Protein AF-A0A6V7JSE0-F1 (afdb_monomer_lite)

Secondary structure (DSSP, 8-state):
-B-TTGGGT-PBPP--TT----EEE-TTT--EEEHHHHHHHHHHHHHHHHHHHHHHHTT-HHHHHHHHHHHHH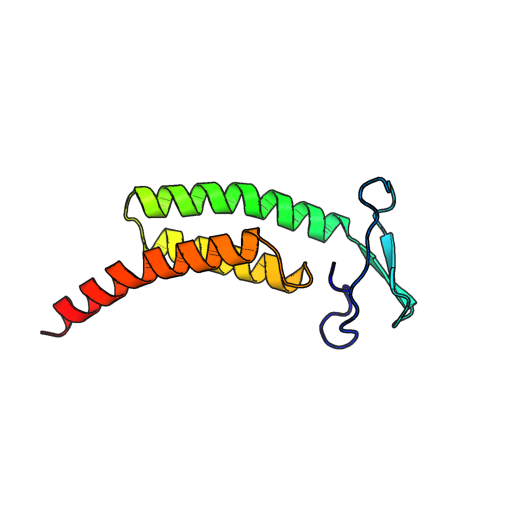HHHHHSPSP-HHHHHHHHHHHHHHHHHHHHHHHTT-

Sequence (109 aa):
FKCETGPTCGNVLLVNVDSNEFMINCSKCGKSTNIMKGLKALQDTDALFKVASRHLEDGEYNKALKAYLDILKLLDETLALPIRDYHLCQQGIRLCMLPLGNTTWQTVK

Organism: NCBI:txid1563983

Structure (mmCIF, N/CA/C/O backbone):
data_AF-A0A6V7JSE0-F1
#
_entry.id   AF-A0A6V7JSE0-F1
#
loop_
_atom_site.group_PDB
_atom_site.id
_atom_site.type_symbol
_atom_site.label_atom_id
_atom_site.label_alt_id
_atom_site.label_comp_id
_atom_site.label_asym_id
_atom_site.label_entity_id
_atom_site.label_seq_id
_atom_site.pdbx_PDB_ins_code
_atom_site.Cartn_x
_atom_site.Cartn_y
_atom_site.Cartn_z
_atom_site.occupancy
_atom_site.B_iso_or_equiv
_atom_site.auth_seq_id
_atom_site.auth_comp_id
_atom_site.auth_asym_id
_atom_site.auth_atom_id
_atom_site.pdbx_PDB_model_num
ATOM 1 N N . PHE A 1 1 ? -10.646 -1.924 9.116 1.00 92.19 1 PHE A N 1
ATOM 2 C CA . PHE A 1 1 ? -9.730 -0.784 9.356 1.00 92.19 1 PHE A CA 1
ATOM 3 C C . PHE A 1 1 ? -8.938 -1.010 10.630 1.00 92.19 1 PHE A C 1
ATOM 5 O O . PHE A 1 1 ? -9.445 -1.674 11.528 1.00 92.19 1 PHE A O 1
ATOM 12 N N . LYS A 1 2 ? -7.713 -0.489 10.730 1.00 93.31 2 LYS A N 1
ATOM 13 C CA . LYS A 1 2 ? -6.984 -0.440 12.007 1.00 93.31 2 LYS A CA 1
ATOM 14 C C . LYS A 1 2 ? -7.529 0.719 12.857 1.00 93.31 2 LYS A C 1
ATOM 16 O O . LYS A 1 2 ? -7.943 1.742 12.321 1.00 93.31 2 LYS A O 1
ATOM 21 N N . CYS A 1 3 ? -7.584 0.552 14.178 1.00 93.88 3 CYS A N 1
ATOM 22 C CA . CYS A 1 3 ? -7.970 1.640 15.083 1.00 93.88 3 CYS A CA 1
ATOM 23 C C . CYS A 1 3 ? -6.947 2.789 15.021 1.00 93.88 3 CYS A C 1
ATOM 25 O O . CYS A 1 3 ? -5.746 2.534 15.079 1.00 93.88 3 CYS A O 1
ATOM 27 N N . GLU A 1 4 ? -7.406 4.048 15.013 1.00 91.50 4 GLU A N 1
ATOM 28 C CA . GLU A 1 4 ? -6.538 5.247 14.967 1.00 91.50 4 GLU A CA 1
ATOM 29 C C . GLU A 1 4 ? -5.579 5.367 16.166 1.00 91.50 4 GLU A C 1
ATOM 31 O O . GLU A 1 4 ? -4.583 6.079 16.103 1.00 91.50 4 GLU A O 1
ATOM 36 N N . THR A 1 5 ? -5.826 4.636 17.258 1.00 91.50 5 THR A N 1
ATOM 37 C CA . THR A 1 5 ? -4.887 4.569 18.397 1.00 91.50 5 THR A CA 1
ATOM 38 C C . THR A 1 5 ? -3.620 3.758 18.059 1.00 91.50 5 THR A C 1
ATOM 40 O O . THR A 1 5 ? -2.684 3.677 18.855 1.00 91.50 5 THR A O 1
ATOM 43 N N . GLY A 1 6 ? -3.577 3.142 16.875 1.00 87.50 6 GLY A N 1
ATOM 44 C CA . GLY A 1 6 ? -2.408 2.466 16.338 1.00 87.50 6 GLY A CA 1
ATOM 45 C C . GLY A 1 6 ? -2.054 1.175 17.088 1.00 87.50 6 GLY A C 1
ATOM 46 O O . GLY A 1 6 ? -2.933 0.541 17.690 1.00 87.50 6 GLY A O 1
ATOM 47 N N . PRO A 1 7 ? -0.765 0.780 17.082 1.00 88.62 7 PRO A N 1
ATOM 48 C CA . PRO A 1 7 ? -0.291 -0.478 17.668 1.00 88.62 7 PRO A CA 1
ATOM 49 C C . PRO A 1 7 ? -0.622 -0.651 19.154 1.00 88.62 7 PRO A C 1
ATOM 51 O O . PRO A 1 7 ? -0.807 -1.772 19.612 1.00 88.62 7 PRO A O 1
ATOM 54 N N . THR A 1 8 ? -0.753 0.451 19.901 1.00 91.88 8 THR A N 1
ATOM 55 C CA . THR A 1 8 ? -1.099 0.411 21.333 1.00 91.88 8 THR A CA 1
ATOM 56 C C . THR A 1 8 ? -2.486 -0.186 21.587 1.00 91.88 8 THR A C 1
ATOM 58 O O . THR A 1 8 ? -2.688 -0.889 22.573 1.00 91.88 8 THR A O 1
ATOM 61 N N . CYS A 1 9 ? -3.445 0.044 20.683 1.00 94.44 9 CYS A N 1
ATOM 62 C CA . CYS A 1 9 ? -4.743 -0.619 20.729 1.00 94.44 9 CYS A CA 1
ATOM 63 C C . CYS A 1 9 ? -4.710 -1.930 19.939 1.00 94.44 9 CYS A C 1
ATOM 65 O O . CYS A 1 9 ? -5.183 -2.956 20.432 1.00 94.44 9 CYS A O 1
ATOM 67 N N . GLY A 1 10 ? -4.177 -1.898 18.714 1.00 91.62 10 GLY A N 1
ATOM 68 C CA . GLY A 1 10 ? -4.081 -3.063 17.833 1.00 91.62 10 GLY A CA 1
ATOM 69 C C . GLY A 1 10 ? -5.431 -3.675 17.438 1.00 91.62 10 GLY A C 1
ATOM 70 O O . GLY A 1 10 ? -5.462 -4.797 16.947 1.00 91.62 10 GLY A O 1
ATOM 71 N N . ASN A 1 11 ? -6.552 -2.984 17.683 1.00 95.25 11 ASN A N 1
ATOM 72 C CA . ASN A 1 11 ? -7.874 -3.497 17.339 1.00 95.25 11 ASN A CA 1
ATOM 73 C C . ASN A 1 11 ? -8.176 -3.312 15.848 1.00 95.25 11 ASN A C 1
ATOM 75 O O . ASN A 1 11 ? -7.801 -2.298 15.247 1.00 95.25 11 ASN A O 1
ATOM 79 N N . VAL A 1 12 ? -8.925 -4.261 15.293 1.00 94.06 12 VAL A N 1
ATOM 80 C CA . VAL A 1 12 ? -9.470 -4.191 13.938 1.00 94.06 12 VAL A CA 1
ATOM 81 C C . VAL A 1 12 ? -10.935 -3.792 14.029 1.00 94.06 12 VAL A C 1
ATOM 83 O O . VAL A 1 12 ? -11.732 -4.428 14.710 1.00 94.06 12 VAL A O 1
ATOM 86 N N . LEU A 1 13 ? -11.282 -2.714 13.338 1.00 93.12 13 LEU A N 1
ATOM 87 C CA . LEU A 1 13 ? -12.638 -2.198 13.252 1.00 93.12 13 LEU A CA 1
ATOM 88 C C . LEU A 1 13 ? -13.315 -2.796 12.022 1.00 93.12 13 LEU A C 1
ATOM 90 O O . LEU A 1 13 ? -12.864 -2.575 10.888 1.00 93.12 13 LEU A O 1
ATOM 94 N N . LEU A 1 14 ? -14.373 -3.566 12.273 1.00 89.50 14 LEU A N 1
ATOM 95 C CA . LEU A 1 14 ? -15.279 -4.069 11.250 1.00 89.50 14 LEU A CA 1
ATOM 96 C C . LEU A 1 14 ? -16.201 -2.930 10.822 1.00 89.50 14 LEU A C 1
ATOM 98 O O . LEU A 1 14 ? -16.764 -2.232 11.661 1.00 89.50 14 LEU A O 1
ATOM 102 N N . VAL A 1 15 ? -16.320 -2.738 9.514 1.00 87.12 15 VAL A N 1
ATOM 103 C CA . VAL A 1 15 ? -17.105 -1.658 8.918 1.00 87.12 15 VAL A CA 1
ATOM 104 C C . VAL A 1 15 ? -18.108 -2.294 7.983 1.00 87.12 15 VAL A C 1
ATOM 106 O O . VAL A 1 15 ? -17.721 -3.085 7.124 1.00 87.12 15 VAL A O 1
ATOM 109 N N . ASN A 1 16 ? -19.384 -1.966 8.163 1.00 86.12 16 ASN A N 1
ATOM 110 C CA . ASN A 1 16 ? -20.405 -2.350 7.204 1.00 86.12 16 ASN A CA 1
ATOM 111 C C . ASN A 1 16 ? -20.282 -1.451 5.965 1.00 86.12 16 ASN A C 1
ATOM 113 O O . ASN A 1 16 ? -20.246 -0.229 6.098 1.00 86.12 16 ASN A O 1
ATOM 117 N N . VAL A 1 17 ? -20.211 -2.062 4.783 1.00 82.50 17 VAL A N 1
ATOM 118 C CA . VAL A 1 17 ? -20.083 -1.367 3.494 1.00 82.50 17 VAL A CA 1
ATOM 119 C C . VAL A 1 17 ? -21.295 -0.495 3.160 1.00 82.50 17 VAL A C 1
ATOM 121 O O . VAL A 1 17 ? -21.137 0.491 2.451 1.00 82.50 17 VAL A O 1
ATOM 124 N N . ASP A 1 18 ? -22.464 -0.808 3.724 1.00 84.94 18 ASP A N 1
ATOM 125 C CA . ASP A 1 18 ? -23.708 -0.059 3.503 1.00 84.94 18 ASP A CA 1
ATOM 126 C C . ASP A 1 18 ? -23.933 1.059 4.541 1.00 84.94 18 ASP A C 1
ATOM 128 O O . ASP A 1 18 ? -24.974 1.716 4.550 1.00 84.94 18 ASP A O 1
ATOM 132 N N . SER A 1 19 ?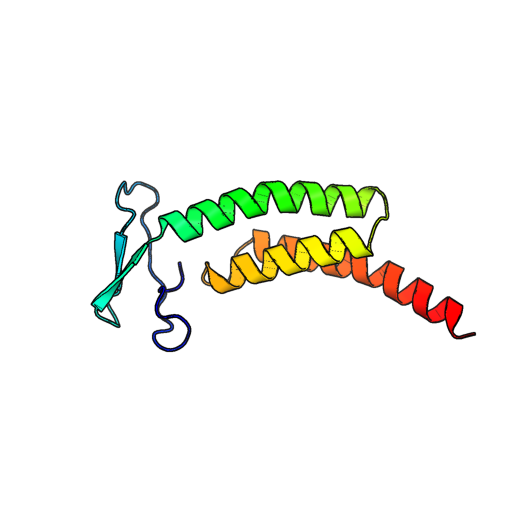 -22.985 1.266 5.462 1.00 82.62 19 SER A N 1
ATOM 133 C CA . SER A 1 19 ? -23.116 2.274 6.514 1.00 82.62 19 SER A CA 1
ATOM 134 C C . SER A 1 19 ? -22.747 3.674 6.021 1.00 82.62 19 SER A C 1
ATOM 136 O O . SER A 1 19 ? -21.690 3.878 5.429 1.00 82.62 19 SER A O 1
ATOM 138 N N . ASN A 1 20 ? -23.570 4.663 6.377 1.00 83.38 20 ASN A N 1
ATOM 139 C CA . ASN A 1 20 ? -23.246 6.086 6.218 1.00 83.38 20 ASN A CA 1
ATOM 140 C C . ASN A 1 20 ? -22.427 6.650 7.399 1.00 83.38 20 A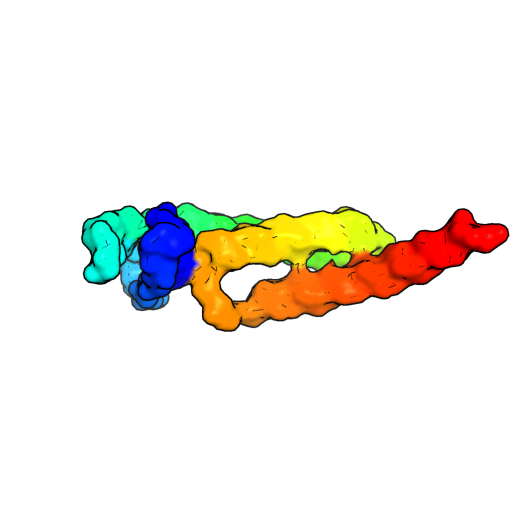SN A C 1
ATOM 142 O O . ASN A 1 20 ? -22.090 7.836 7.413 1.00 83.38 20 ASN A O 1
ATOM 146 N N . GLU A 1 21 ? -22.113 5.832 8.408 1.00 87.12 21 GLU A N 1
ATOM 147 C CA . GLU A 1 21 ? -21.318 6.251 9.560 1.00 87.12 21 GLU A CA 1
ATOM 148 C C . GLU A 1 21 ? -19.820 6.210 9.244 1.00 87.12 21 GLU A C 1
ATOM 150 O O . GLU A 1 21 ? -19.248 5.167 8.936 1.00 87.12 21 GLU A O 1
ATOM 155 N N . PHE A 1 22 ? -19.159 7.357 9.380 1.00 88.56 22 PHE A N 1
ATOM 156 C CA . PHE A 1 22 ? -17.710 7.497 9.189 1.00 88.56 22 PHE A CA 1
ATOM 157 C C . PHE A 1 22 ? -16.924 7.540 10.508 1.00 88.56 22 PHE A C 1
ATOM 159 O O . PHE A 1 22 ? -15.692 7.522 10.494 1.00 88.56 22 PHE A O 1
ATOM 166 N N . MET A 1 23 ? -17.620 7.596 11.644 1.00 92.25 23 MET A N 1
ATOM 167 C CA . MET A 1 23 ? -17.032 7.546 12.981 1.00 92.25 23 MET A CA 1
ATOM 168 C C . MET A 1 23 ? -17.390 6.215 13.629 1.00 92.25 23 MET A C 1
ATOM 170 O O . MET A 1 23 ? -18.559 5.950 13.885 1.00 92.25 23 MET A O 1
ATOM 174 N N . ILE A 1 24 ? -16.387 5.385 13.911 1.00 92.44 24 ILE A N 1
ATOM 175 C CA . ILE A 1 24 ? -16.592 4.055 14.489 1.00 92.44 24 ILE A CA 1
ATOM 176 C C . ILE A 1 24 ? -15.965 3.995 15.868 1.00 92.44 24 ILE A C 1
ATOM 178 O O . ILE A 1 24 ? -14.765 4.218 16.035 1.00 92.44 24 ILE A O 1
ATOM 182 N N . ASN A 1 25 ? -16.769 3.641 16.864 1.00 93.38 25 ASN A N 1
ATOM 183 C CA . ASN A 1 25 ? -16.284 3.474 18.224 1.00 93.38 25 ASN A CA 1
ATOM 184 C C . ASN A 1 25 ? -15.554 2.138 18.372 1.00 93.38 25 ASN A C 1
ATOM 186 O O . ASN A 1 25 ? -16.080 1.067 18.069 1.00 93.38 25 ASN A O 1
ATOM 190 N N . CYS A 1 26 ? -14.318 2.198 18.856 1.00 94.56 26 CYS A N 1
ATOM 191 C CA . CYS A 1 26 ? -13.513 1.019 19.111 1.00 94.56 26 CYS A CA 1
ATOM 192 C C . CYS A 1 26 ? -13.980 0.329 20.396 1.00 94.56 26 CYS A C 1
ATOM 194 O O . CYS A 1 26 ? -13.805 0.864 21.489 1.00 94.56 26 CYS A O 1
ATOM 196 N N . SER A 1 27 ? -14.481 -0.900 20.282 1.00 93.62 27 SER A N 1
ATOM 197 C CA . SER A 1 27 ? -14.917 -1.714 21.427 1.00 93.62 27 SER A CA 1
ATOM 198 C C . SER A 1 27 ? -13.806 -2.024 22.438 1.00 93.62 27 SER A C 1
ATOM 200 O O . SER A 1 27 ? -14.097 -2.314 23.593 1.00 93.62 27 SER A O 1
ATOM 202 N N . LYS A 1 28 ? -12.533 -1.953 22.026 1.00 95.50 28 LYS A N 1
ATOM 203 C CA . LYS A 1 28 ? -11.378 -2.263 22.882 1.00 95.50 28 LYS A CA 1
ATOM 204 C C . LYS A 1 28 ? -10.876 -1.067 23.693 1.00 95.50 28 LYS A C 1
ATOM 206 O O . LYS A 1 28 ? -10.588 -1.219 24.872 1.00 95.50 28 LYS A O 1
ATOM 211 N N . CYS A 1 29 ? -10.701 0.100 23.068 1.00 95.81 29 CYS A N 1
ATOM 212 C CA . CYS A 1 29 ? -10.133 1.283 23.739 1.00 95.81 29 CYS A CA 1
ATOM 213 C C . CYS A 1 29 ? -11.147 2.402 24.005 1.00 95.81 29 CYS A C 1
ATOM 215 O O . CYS A 1 29 ? -10.772 3.431 24.560 1.00 95.81 29 CYS A O 1
ATOM 217 N N . GLY A 1 30 ? -12.399 2.245 23.566 1.00 93.69 30 GLY A N 1
ATOM 218 C CA . GLY A 1 30 ? -13.469 3.231 23.725 1.00 93.69 30 GLY A CA 1
ATOM 219 C C . GLY A 1 30 ? -13.333 4.486 22.856 1.00 93.69 30 GLY A C 1
ATOM 220 O O . GLY A 1 30 ? -14.259 5.289 22.806 1.00 93.69 30 GLY A O 1
ATOM 221 N N . LYS A 1 31 ? -12.209 4.678 22.151 1.00 94.25 31 LYS A N 1
ATOM 222 C CA . LYS A 1 31 ? -11.9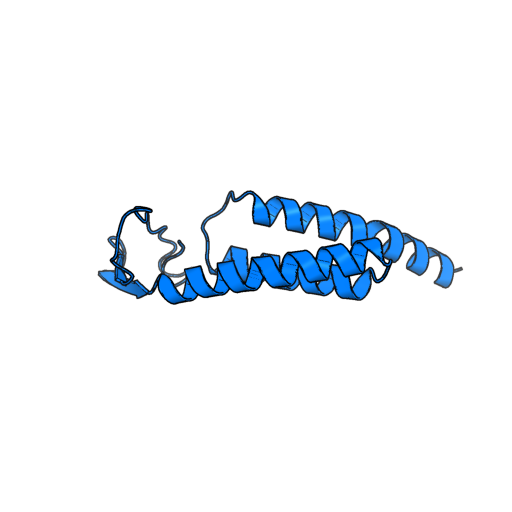96 5.840 21.277 1.00 94.25 31 LYS A CA 1
ATOM 223 C C . LYS A 1 31 ? -12.748 5.688 19.957 1.00 94.25 31 LYS A C 1
ATOM 225 O O . LYS A 1 31 ? -12.870 4.582 19.429 1.00 94.25 31 LYS A O 1
ATOM 230 N N . SER A 1 32 ? -13.185 6.811 19.399 1.00 92.62 32 SER A N 1
ATOM 231 C CA . SER A 1 32 ? -13.771 6.859 18.060 1.00 92.62 32 SER A CA 1
ATOM 232 C C . SER A 1 32 ? -12.677 6.938 16.995 1.00 92.62 32 SER A C 1
ATOM 234 O O . SER A 1 32 ? -11.660 7.595 17.199 1.00 92.62 32 SER A O 1
ATOM 236 N N . THR A 1 33 ? -12.860 6.235 15.882 1.00 92.56 33 THR A N 1
ATOM 237 C CA . THR A 1 33 ? -11.945 6.198 14.738 1.00 92.56 33 THR A CA 1
ATOM 238 C C . THR A 1 33 ? -12.646 6.742 13.504 1.00 92.56 33 THR A C 1
ATOM 240 O O . THR A 1 33 ? -13.725 6.268 13.147 1.00 92.56 33 THR A O 1
ATOM 243 N N . ASN A 1 34 ? -12.020 7.715 12.842 1.00 91.50 34 ASN A N 1
ATOM 244 C CA . ASN A 1 34 ? -12.529 8.295 11.604 1.00 91.50 34 ASN A CA 1
ATOM 245 C C . ASN A 1 34 ? -12.087 7.472 10.383 1.00 91.50 34 ASN A C 1
ATOM 247 O O . ASN A 1 34 ? -10.952 7.589 9.915 1.00 91.50 34 ASN A O 1
ATOM 251 N N . ILE A 1 35 ? -12.997 6.673 9.823 1.00 91.88 35 ILE A N 1
ATOM 252 C CA . ILE A 1 35 ? -12.697 5.839 8.652 1.00 91.88 35 ILE A CA 1
ATOM 253 C C . ILE A 1 35 ? -12.632 6.628 7.339 1.00 91.88 35 ILE A C 1
ATOM 255 O O . ILE A 1 35 ? -12.038 6.138 6.384 1.00 91.88 35 ILE A O 1
ATOM 259 N N . MET A 1 36 ? -13.160 7.857 7.279 1.00 90.44 36 MET A N 1
ATOM 260 C CA . MET A 1 36 ? -13.117 8.688 6.066 1.00 90.44 36 MET A CA 1
ATOM 261 C C . MET A 1 36 ? -11.679 9.006 5.650 1.00 90.44 36 MET A C 1
ATOM 263 O O . MET A 1 36 ? -11.360 9.014 4.463 1.00 90.44 36 MET A O 1
ATOM 267 N N . LYS A 1 37 ? -10.782 9.215 6.624 1.00 86.12 37 LYS A N 1
ATOM 268 C CA . LYS A 1 37 ? -9.349 9.393 6.347 1.00 86.12 37 LYS A CA 1
ATOM 269 C C . LYS A 1 37 ? -8.757 8.167 5.660 1.00 86.12 37 LYS A C 1
ATOM 271 O O . LYS A 1 37 ? -8.020 8.307 4.691 1.00 86.12 37 LYS A O 1
ATOM 276 N N . GLY A 1 38 ? -9.108 6.981 6.152 1.00 89.19 38 GLY A N 1
ATOM 277 C CA . GLY A 1 38 ? -8.660 5.726 5.568 1.00 89.19 38 GLY A CA 1
ATOM 278 C C . GLY A 1 38 ? -9.246 5.500 4.175 1.00 89.19 38 GLY A C 1
ATOM 279 O O . GLY A 1 38 ? -8.510 5.166 3.261 1.00 89.19 38 GLY A O 1
ATOM 280 N N . LEU A 1 39 ? -10.543 5.754 3.979 1.00 90.25 39 LEU A N 1
ATOM 281 C CA . LEU A 1 39 ? -11.193 5.663 2.666 1.00 90.25 39 LEU A CA 1
ATOM 282 C C . LEU A 1 39 ? -10.554 6.603 1.640 1.00 90.25 39 LEU A C 1
ATOM 284 O O . LEU A 1 39 ? -10.302 6.191 0.511 1.00 90.25 39 LEU A O 1
ATOM 288 N N . LYS A 1 40 ? -10.235 7.838 2.041 1.00 89.38 40 LYS A N 1
ATOM 289 C CA . LYS A 1 40 ? -9.506 8.777 1.188 1.00 89.38 40 LYS A CA 1
ATOM 290 C C . LYS A 1 40 ? -8.113 8.253 0.832 1.00 89.38 40 LYS A C 1
ATOM 292 O O . LYS A 1 40 ? -7.756 8.261 -0.338 1.00 89.38 40 LYS A O 1
ATOM 297 N N . ALA A 1 41 ? -7.365 7.740 1.812 1.00 87.56 41 ALA A N 1
ATOM 298 C CA . ALA A 1 41 ? -6.058 7.140 1.552 1.00 87.56 41 ALA A CA 1
ATOM 299 C C . ALA A 1 41 ? -6.154 5.979 0.546 1.00 87.56 41 ALA A C 1
ATOM 301 O O . ALA A 1 41 ? -5.308 5.872 -0.333 1.00 87.56 41 ALA A O 1
ATOM 302 N N . LEU A 1 42 ? -7.207 5.157 0.617 1.00 89.81 42 LEU A N 1
ATOM 303 C CA . LEU A 1 42 ? -7.440 4.078 -0.349 1.00 89.81 42 LEU A CA 1
ATOM 304 C C . LEU A 1 42 ? -7.730 4.605 -1.762 1.00 89.81 42 LEU A C 1
ATOM 306 O O . LEU A 1 42 ? -7.155 4.111 -2.730 1.00 89.81 42 LEU A O 1
ATOM 310 N N . GLN A 1 43 ? -8.548 5.651 -1.890 1.00 90.44 43 GLN A N 1
ATOM 311 C CA . GLN A 1 43 ? -8.772 6.3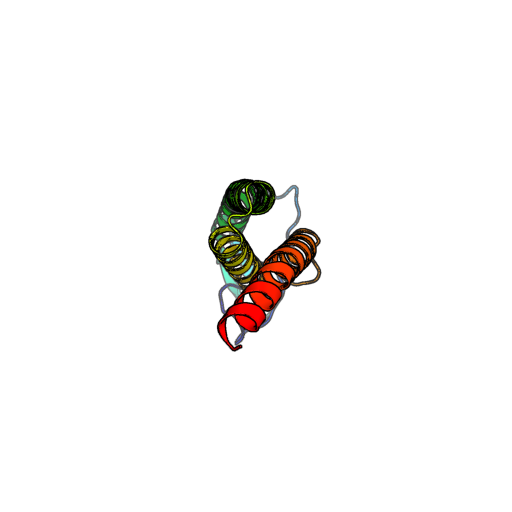05 -3.185 1.00 90.44 43 GLN A CA 1
ATOM 312 C C . GLN A 1 43 ? -7.474 6.883 -3.767 1.00 90.44 43 GLN A C 1
ATOM 314 O O . GLN A 1 43 ? -7.202 6.727 -4.958 1.00 90.44 43 GLN A O 1
ATOM 319 N N . ASP A 1 44 ? -6.647 7.507 -2.926 1.00 88.19 44 ASP A N 1
ATOM 320 C CA . ASP A 1 44 ? -5.354 8.054 -3.338 1.00 88.19 44 ASP A CA 1
ATOM 321 C C . ASP A 1 44 ? -4.397 6.932 -3.798 1.00 88.19 44 ASP A C 1
ATOM 323 O O . ASP A 1 44 ? -3.648 7.107 -4.768 1.00 88.19 44 ASP A O 1
ATOM 327 N N . THR A 1 45 ? -4.458 5.746 -3.171 1.00 93.75 45 THR A N 1
ATOM 328 C CA . THR A 1 45 ? -3.642 4.594 -3.589 1.00 93.75 45 THR A CA 1
ATOM 329 C C . THR A 1 45 ? -4.011 4.050 -4.967 1.00 93.75 45 THR A C 1
ATOM 331 O O . THR A 1 45 ? -3.104 3.636 -5.686 1.00 93.75 45 THR A O 1
ATOM 334 N N . ASP A 1 46 ? -5.275 4.111 -5.397 1.00 92.25 46 ASP A N 1
ATOM 335 C CA . ASP A 1 46 ? -5.677 3.644 -6.735 1.00 92.25 46 ASP A CA 1
ATOM 336 C C . ASP A 1 46 ? -5.024 4.471 -7.851 1.00 92.25 46 ASP A C 1
ATOM 338 O O . ASP A 1 46 ? -4.539 3.936 -8.855 1.00 92.25 46 ASP A O 1
ATOM 342 N N . ALA A 1 47 ? -4.997 5.796 -7.681 1.00 92.19 47 ALA A N 1
ATOM 343 C CA . ALA A 1 47 ? -4.342 6.695 -8.624 1.00 92.19 47 ALA A CA 1
ATOM 344 C C . ALA A 1 47 ? -2.827 6.454 -8.643 1.00 92.19 47 ALA A C 1
ATOM 346 O O . ALA A 1 47 ? -2.229 6.321 -9.716 1.00 92.19 47 ALA A O 1
ATOM 347 N N . LEU A 1 48 ? -2.217 6.333 -7.461 1.00 95.62 48 LEU A N 1
ATOM 348 C CA . LEU A 1 48 ? -0.787 6.077 -7.327 1.00 95.62 48 LEU A CA 1
ATOM 349 C C . LEU A 1 48 ? -0.390 4.716 -7.915 1.00 95.62 48 LEU A C 1
ATOM 351 O O . LEU A 1 48 ? 0.654 4.613 -8.556 1.00 95.62 48 LEU A O 1
ATOM 355 N N . PHE A 1 49 ? -1.235 3.690 -7.782 1.00 97.31 49 PHE A N 1
ATOM 356 C CA . PHE A 1 49 ? -0.983 2.357 -8.331 1.00 97.31 49 PHE A CA 1
ATOM 357 C C . PHE A 1 49 ? -0.929 2.369 -9.861 1.00 97.31 49 PHE A C 1
ATOM 359 O O . PHE A 1 49 ? -0.052 1.742 -10.460 1.00 97.31 49 PHE A O 1
ATOM 366 N N . LYS A 1 50 ? -1.828 3.117 -10.512 1.00 96.88 50 LYS A N 1
ATOM 367 C CA . LYS A 1 50 ? -1.807 3.294 -11.975 1.00 96.88 50 LYS A CA 1
ATOM 368 C C . LYS A 1 50 ? -0.525 3.985 -12.434 1.00 96.88 50 LYS A C 1
ATOM 370 O O . LYS A 1 50 ? 0.085 3.551 -13.406 1.00 96.88 50 LYS A O 1
ATOM 375 N N . VAL A 1 51 ? -0.093 5.021 -11.713 1.00 97.00 51 VAL A N 1
ATOM 376 C CA . VAL A 1 51 ? 1.174 5.716 -11.990 1.00 97.00 51 VAL A CA 1
ATOM 377 C C . VAL A 1 51 ? 2.372 4.781 -11.802 1.00 97.00 51 VAL A C 1
ATOM 379 O O . VAL A 1 51 ? 3.238 4.723 -12.670 1.00 97.00 51 VAL A O 1
ATOM 382 N N . ALA A 1 52 ? 2.403 4.004 -10.716 1.00 98.12 52 ALA A N 1
ATOM 383 C CA . ALA A 1 52 ? 3.463 3.033 -10.451 1.00 98.12 52 ALA A CA 1
ATOM 384 C C . ALA A 1 52 ? 3.553 1.966 -11.553 1.00 98.12 52 ALA A C 1
ATOM 386 O O . ALA A 1 52 ? 4.644 1.656 -12.027 1.00 98.12 52 ALA A O 1
ATOM 387 N N . SER A 1 53 ? 2.400 1.459 -11.997 1.00 98.12 53 SER A N 1
ATOM 388 C CA . SER A 1 53 ? 2.311 0.453 -13.061 1.00 98.12 53 SER A CA 1
ATOM 389 C C . SER A 1 53 ? 2.791 1.004 -14.400 1.00 98.12 53 SER A C 1
ATOM 391 O O . SER A 1 53 ? 3.567 0.345 -15.083 1.00 98.12 53 SER A O 1
ATOM 393 N N . ARG A 1 54 ? 2.445 2.254 -14.727 1.00 98.44 54 ARG A N 1
ATOM 394 C CA . ARG A 1 54 ? 2.968 2.928 -15.919 1.00 98.44 54 ARG A CA 1
ATOM 395 C C . ARG A 1 54 ? 4.485 3.118 -15.860 1.00 98.44 54 ARG A C 1
ATOM 397 O O . ARG A 1 54 ? 5.171 2.801 -16.820 1.00 98.44 54 ARG A O 1
ATOM 404 N N . HIS A 1 55 ? 5.025 3.570 -14.726 1.00 98.56 55 HIS A N 1
ATOM 405 C CA . HIS A 1 55 ? 6.479 3.662 -14.553 1.00 98.56 55 HIS A CA 1
ATOM 406 C C . HIS A 1 55 ? 7.170 2.303 -14.720 1.00 98.56 55 HIS A C 1
ATOM 408 O O . HIS A 1 55 ? 8.281 2.251 -15.240 1.00 98.56 55 HIS A O 1
ATOM 414 N N . LEU A 1 56 ? 6.539 1.210 -14.279 1.00 98.12 56 LEU A N 1
ATOM 415 C CA . LEU A 1 56 ? 7.064 -0.142 -14.463 1.00 98.12 56 LEU A CA 1
ATOM 416 C C . LEU A 1 56 ? 7.075 -0.543 -15.947 1.00 98.12 56 LEU A C 1
ATOM 418 O O . LEU A 1 56 ? 8.089 -1.052 -16.418 1.00 98.12 56 LEU A O 1
ATOM 422 N N . GLU A 1 57 ? 5.985 -0.287 -16.674 1.00 98.00 57 GLU A N 1
ATOM 423 C CA . GLU A 1 57 ? 5.868 -0.537 -18.120 1.00 98.00 57 GLU A CA 1
ATOM 424 C C . GLU A 1 57 ? 6.879 0.286 -18.936 1.00 98.00 57 GLU A C 1
ATOM 426 O O . GLU A 1 57 ? 7.500 -0.242 -19.857 1.00 98.00 57 GLU A O 1
ATOM 431 N N . ASP A 1 58 ? 7.115 1.540 -18.541 1.00 98.06 58 ASP A N 1
ATOM 432 C CA . ASP A 1 58 ? 8.084 2.450 -19.164 1.00 98.06 58 ASP A CA 1
ATOM 433 C C . ASP A 1 58 ? 9.552 2.122 -18.785 1.00 98.06 58 ASP A C 1
ATOM 435 O O . ASP A 1 58 ? 10.487 2.777 -19.248 1.00 98.06 58 ASP A O 1
ATOM 439 N N . GLY A 1 59 ? 9.787 1.117 -17.928 1.00 96.69 59 GLY A N 1
ATOM 440 C CA . GLY A 1 59 ? 11.123 0.718 -17.465 1.00 96.69 59 GLY A CA 1
ATOM 441 C C . GLY A 1 59 ? 11.749 1.663 -16.429 1.00 96.69 59 GLY A C 1
ATOM 442 O O . GLY A 1 59 ? 12.922 1.528 -16.072 1.00 96.69 59 GLY A O 1
ATOM 443 N N . GLU A 1 60 ? 10.981 2.609 -15.890 1.00 98.00 60 GLU A N 1
ATOM 444 C CA . GLU A 1 60 ? 11.401 3.554 -14.854 1.00 98.00 60 GLU A CA 1
ATOM 445 C C . GLU A 1 60 ? 11.364 2.911 -13.449 1.00 98.00 60 GLU A C 1
ATOM 447 O O . GLU A 1 60 ? 10.716 3.399 -12.517 1.00 98.00 60 GLU A O 1
ATOM 452 N N . TYR A 1 61 ? 12.094 1.802 -13.273 1.00 97.69 61 TYR A N 1
ATOM 453 C CA . TYR A 1 61 ? 11.971 0.896 -12.120 1.00 97.69 61 TYR A CA 1
ATOM 454 C C . TYR A 1 61 ? 12.154 1.559 -10.747 1.00 97.69 61 TYR A C 1
ATOM 456 O O . TYR A 1 61 ? 11.464 1.192 -9.800 1.00 97.69 61 TYR A O 1
ATOM 464 N N . ASN A 1 62 ? 13.039 2.555 -10.614 1.00 97.44 62 ASN A N 1
ATOM 465 C CA . ASN A 1 62 ? 13.224 3.282 -9.349 1.00 97.44 62 ASN A CA 1
ATOM 466 C C . ASN A 1 62 ? 11.983 4.102 -8.958 1.00 97.44 62 ASN A C 1
ATOM 468 O O . ASN A 1 62 ? 11.615 4.144 -7.783 1.00 97.44 62 ASN A O 1
ATOM 472 N N . LYS A 1 63 ? 11.325 4.743 -9.934 1.00 98.19 63 LYS A N 1
ATOM 473 C CA . LYS A 1 63 ? 10.105 5.527 -9.690 1.00 98.19 63 LYS A CA 1
ATOM 474 C C . LYS A 1 63 ? 8.939 4.603 -9.351 1.00 98.19 63 LYS A C 1
ATOM 476 O O . LYS A 1 63 ? 8.243 4.845 -8.367 1.00 98.19 63 LYS A O 1
ATOM 481 N N . ALA A 1 64 ? 8.790 3.514 -10.108 1.00 98.44 64 ALA A N 1
ATOM 482 C CA . ALA A 1 64 ? 7.788 2.483 -9.847 1.00 98.44 64 ALA A CA 1
ATOM 483 C C . ALA A 1 64 ? 7.958 1.864 -8.451 1.00 98.44 64 ALA A C 1
ATOM 485 O O . ALA A 1 64 ? 7.003 1.798 -7.681 1.00 98.44 64 ALA A O 1
ATOM 486 N N . LEU A 1 65 ? 9.186 1.470 -8.089 1.00 98.25 65 LEU A N 1
ATOM 487 C CA . LEU A 1 65 ? 9.509 0.900 -6.780 1.00 98.25 65 LEU A CA 1
ATOM 488 C C . LEU A 1 65 ? 9.112 1.837 -5.637 1.00 98.25 65 LEU A C 1
ATOM 490 O O . LEU A 1 65 ? 8.447 1.404 -4.698 1.00 98.25 65 LEU A O 1
ATOM 494 N N . LYS A 1 66 ? 9.496 3.116 -5.728 1.00 98.12 66 LYS A N 1
ATOM 495 C CA . LYS A 1 66 ? 9.143 4.115 -4.717 1.00 98.12 66 LYS A CA 1
ATOM 496 C C . LYS A 1 66 ? 7.626 4.229 -4.557 1.00 98.12 66 LYS A C 1
ATOM 498 O O . LYS A 1 66 ? 7.132 4.132 -3.440 1.00 98.12 66 LYS A O 1
ATOM 503 N N . ALA A 1 67 ? 6.899 4.359 -5.666 1.00 98.06 67 ALA A N 1
ATOM 504 C CA . ALA A 1 67 ? 5.447 4.491 -5.635 1.00 98.06 67 ALA A CA 1
ATOM 505 C C . ALA A 1 67 ? 4.761 3.256 -5.022 1.00 98.06 67 ALA A C 1
ATOM 507 O O . ALA A 1 67 ? 3.892 3.408 -4.167 1.00 98.06 67 ALA A O 1
ATOM 508 N N . TYR A 1 68 ? 5.179 2.034 -5.376 1.00 98.38 68 TYR A N 1
ATOM 509 C CA . TYR A 1 68 ? 4.625 0.822 -4.759 1.00 98.38 68 TYR A CA 1
ATOM 510 C C . TYR A 1 68 ? 4.923 0.717 -3.256 1.00 98.38 68 TYR A C 1
ATOM 512 O O . TYR A 1 68 ? 4.064 0.265 -2.500 1.00 98.38 68 TYR A O 1
ATOM 520 N N . LEU A 1 69 ? 6.113 1.129 -2.803 1.00 97.62 69 LEU A N 1
ATOM 521 C CA . LEU A 1 69 ? 6.456 1.149 -1.376 1.00 97.62 69 LEU A CA 1
ATOM 522 C C . LEU A 1 69 ? 5.614 2.168 -0.598 1.00 97.62 69 LEU A C 1
ATOM 524 O O . LEU A 1 69 ? 5.143 1.855 0.497 1.00 97.62 69 LEU A O 1
ATOM 528 N N . ASP A 1 70 ? 5.380 3.348 -1.175 1.00 96.38 70 ASP A N 1
ATOM 529 C CA . ASP A 1 70 ? 4.515 4.373 -0.585 1.00 96.38 70 ASP A CA 1
ATOM 530 C C . ASP A 1 70 ? 3.070 3.851 -0.440 1.00 96.38 70 ASP A C 1
ATOM 532 O O . ASP A 1 70 ? 2.459 4.011 0.620 1.00 96.38 70 ASP A O 1
ATOM 536 N N . ILE A 1 71 ? 2.554 3.134 -1.450 1.00 96.75 71 ILE A N 1
ATOM 537 C CA . ILE A 1 71 ? 1.242 2.467 -1.376 1.00 96.75 71 ILE A CA 1
ATOM 538 C C . ILE A 1 71 ? 1.222 1.402 -0.273 1.00 96.75 71 ILE A C 1
ATOM 540 O O . ILE A 1 71 ? 0.305 1.400 0.546 1.00 96.75 71 ILE A O 1
ATOM 544 N N . LEU A 1 72 ? 2.221 0.508 -0.211 1.00 96.00 72 LEU A N 1
ATOM 545 C CA . LEU A 1 72 ? 2.278 -0.531 0.827 1.00 96.00 72 LEU A CA 1
ATOM 546 C C . LEU A 1 72 ? 2.234 0.062 2.235 1.00 96.00 72 LEU A C 1
ATOM 548 O O . LEU A 1 72 ? 1.547 -0.481 3.100 1.00 96.00 72 LEU A O 1
ATOM 552 N N . LYS A 1 73 ? 2.950 1.168 2.460 1.00 93.75 73 LYS A N 1
ATOM 553 C CA . LYS A 1 73 ? 2.962 1.858 3.748 1.00 93.75 73 LYS A CA 1
ATOM 554 C C . LYS A 1 73 ? 1.577 2.399 4.106 1.00 93.75 73 LYS A C 1
ATOM 556 O O . LYS A 1 73 ? 1.097 2.138 5.204 1.00 93.75 73 LYS A O 1
ATOM 561 N N . LEU A 1 74 ? 0.915 3.088 3.174 1.00 93.81 74 LEU A N 1
ATOM 562 C CA . LEU A 1 74 ? -0.439 3.616 3.384 1.00 93.81 74 LEU A CA 1
ATOM 563 C C . LEU A 1 74 ? -1.451 2.502 3.679 1.00 93.81 74 LEU A C 1
ATOM 565 O O . LEU A 1 74 ? -2.270 2.621 4.596 1.00 93.81 74 LEU A O 1
ATOM 569 N N . LEU A 1 75 ? -1.376 1.407 2.923 1.00 93.62 75 LEU A N 1
ATOM 570 C CA . LEU A 1 75 ? -2.233 0.242 3.107 1.00 93.62 75 LEU A CA 1
ATOM 571 C C . LEU A 1 75 ? -2.005 -0.423 4.467 1.00 93.62 75 LEU A C 1
ATOM 573 O O . LEU A 1 75 ? -2.982 -0.719 5.157 1.00 93.62 75 LEU A O 1
ATOM 577 N N . ASP A 1 76 ? -0.748 -0.624 4.874 1.00 92.00 76 ASP A N 1
ATOM 578 C CA . ASP A 1 76 ? -0.441 -1.205 6.181 1.00 92.00 76 ASP A CA 1
ATOM 579 C C . ASP A 1 76 ? -0.877 -0.283 7.323 1.00 92.00 76 ASP A C 1
ATOM 581 O O . ASP A 1 76 ? -1.462 -0.748 8.290 1.00 92.00 76 ASP A O 1
ATOM 585 N N . GLU A 1 77 ? -0.689 1.029 7.234 1.00 90.00 77 GLU A N 1
ATOM 586 C CA . GLU A 1 77 ? -1.124 1.942 8.300 1.00 90.00 77 GLU A CA 1
ATOM 587 C C . GLU A 1 77 ? -2.659 1.984 8.450 1.00 90.00 77 GLU A C 1
ATOM 589 O O . GLU A 1 77 ? -3.174 2.169 9.556 1.00 90.00 77 GLU A O 1
ATOM 594 N N . THR A 1 78 ? -3.401 1.743 7.365 1.00 91.50 78 THR A N 1
ATOM 595 C CA . THR A 1 78 ? -4.859 1.948 7.310 1.00 91.50 78 THR A CA 1
ATOM 596 C C . THR A 1 78 ? -5.673 0.669 7.533 1.00 91.50 78 THR A C 1
ATOM 598 O O . THR A 1 78 ? -6.692 0.666 8.243 1.00 91.50 78 THR A O 1
ATOM 601 N N . LEU A 1 79 ? -5.270 -0.438 6.908 1.00 92.12 79 LEU A N 1
ATOM 602 C CA . LEU A 1 79 ? -6.073 -1.654 6.793 1.00 92.12 79 LEU A CA 1
ATOM 603 C C . LEU A 1 79 ? -5.461 -2.825 7.553 1.00 92.12 79 LEU A C 1
ATOM 605 O O . LEU A 1 79 ? -4.252 -2.950 7.696 1.00 92.12 79 LEU A O 1
ATOM 609 N N . ALA A 1 80 ? -6.324 -3.715 8.042 1.00 91.38 80 ALA A N 1
ATOM 610 C CA . ALA A 1 80 ? -5.878 -4.992 8.579 1.00 91.38 80 ALA A CA 1
ATOM 611 C C . ALA A 1 80 ? -5.644 -5.963 7.415 1.00 91.38 80 ALA A C 1
ATOM 613 O O . ALA A 1 80 ? -6.522 -6.124 6.571 1.00 91.38 80 ALA A O 1
ATOM 614 N N . LEU A 1 81 ? -4.464 -6.582 7.375 1.00 87.56 81 LEU A N 1
ATOM 615 C CA . LEU A 1 81 ? -4.100 -7.591 6.380 1.00 87.56 81 LEU A CA 1
ATOM 616 C C . LEU A 1 81 ? -4.771 -8.941 6.706 1.00 87.56 81 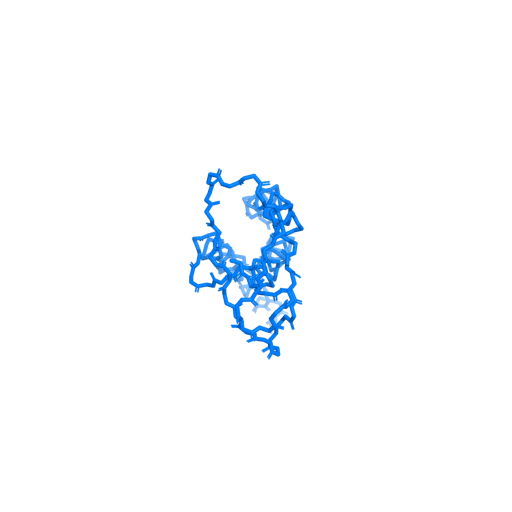LEU A C 1
ATOM 618 O O . LEU A 1 81 ? -5.014 -9.212 7.886 1.00 87.56 81 LEU A O 1
ATOM 622 N N . PRO A 1 82 ? -5.044 -9.803 5.705 1.00 90.38 82 PRO A N 1
ATOM 623 C CA . PRO A 1 82 ? -4.636 -9.725 4.293 1.00 90.38 82 PRO A CA 1
ATOM 624 C C . PRO A 1 82 ? -5.579 -8.896 3.404 1.00 90.38 82 PRO A C 1
ATOM 626 O O . PRO A 1 82 ? -6.795 -8.937 3.570 1.00 90.38 82 PRO A O 1
ATOM 629 N N . ILE A 1 83 ? -5.020 -8.195 2.408 1.00 90.38 83 ILE A N 1
ATOM 630 C CA . ILE A 1 83 ? -5.782 -7.476 1.370 1.00 90.38 83 ILE A CA 1
ATOM 631 C C . ILE A 1 83 ? -5.128 -7.659 -0.005 1.00 90.38 83 ILE A C 1
ATOM 633 O O . ILE A 1 83 ? -3.903 -7.709 -0.124 1.00 90.38 83 ILE A O 1
ATOM 637 N N . ARG A 1 84 ? -5.946 -7.736 -1.060 1.00 93.00 84 ARG A N 1
ATOM 638 C CA . ARG A 1 84 ? -5.479 -7.990 -2.433 1.00 93.00 84 ARG A CA 1
ATOM 639 C C . ARG A 1 84 ? -4.488 -6.933 -2.919 1.00 93.00 84 ARG A C 1
ATOM 641 O O . ARG A 1 84 ? -3.440 -7.286 -3.450 1.00 93.00 84 ARG A O 1
ATOM 648 N N . ASP A 1 85 ? -4.803 -5.659 -2.726 1.00 92.69 85 ASP A N 1
ATOM 649 C CA . ASP A 1 85 ? -4.037 -4.570 -3.341 1.00 92.69 85 ASP A CA 1
ATOM 650 C C . ASP A 1 85 ? -2.631 -4.446 -2.727 1.00 92.69 85 ASP A C 1
ATOM 652 O O . ASP A 1 85 ? -1.667 -4.117 -3.419 1.00 92.69 85 ASP A O 1
ATOM 656 N N . TYR A 1 86 ? -2.475 -4.858 -1.463 1.00 95.25 86 TYR A N 1
ATOM 657 C CA . TYR A 1 86 ? -1.171 -5.020 -0.817 1.00 95.25 86 TYR A CA 1
ATOM 658 C C . TYR A 1 86 ? -0.328 -6.080 -1.533 1.00 95.25 86 TYR A C 1
ATOM 660 O O . TYR A 1 86 ? 0.827 -5.839 -1.879 1.00 95.25 86 TYR A O 1
ATOM 668 N N . HIS A 1 87 ? -0.912 -7.242 -1.835 1.00 96.00 87 HIS A N 1
ATOM 669 C CA . HIS A 1 87 ? -0.213 -8.301 -2.564 1.00 96.00 87 HIS A CA 1
ATOM 670 C C . HIS A 1 87 ? 0.153 -7.895 -3.996 1.00 96.00 87 HIS A C 1
ATOM 672 O O . HIS A 1 87 ? 1.246 -8.222 -4.459 1.00 96.00 87 HIS A O 1
ATOM 678 N N . LEU A 1 88 ? -0.709 -7.147 -4.687 1.00 96.88 88 LEU A N 1
ATOM 679 C CA . LEU A 1 88 ? -0.399 -6.623 -6.021 1.00 96.88 88 LEU A CA 1
ATOM 680 C C . LEU A 1 88 ? 0.797 -5.659 -5.986 1.00 96.88 88 LEU A C 1
ATOM 682 O O . LEU A 1 88 ? 1.694 -5.759 -6.822 1.00 96.88 88 LEU A O 1
ATOM 686 N N . CYS A 1 89 ? 0.875 -4.790 -4.976 1.00 97.12 89 CYS A N 1
ATOM 687 C CA . CYS A 1 89 ? 2.035 -3.918 -4.787 1.00 97.12 89 CYS A CA 1
ATOM 688 C C . CYS A 1 89 ? 3.317 -4.713 -4.495 1.00 97.12 89 CYS A C 1
ATOM 690 O O . CYS A 1 89 ? 4.369 -4.397 -5.047 1.00 97.12 89 CYS A O 1
ATOM 692 N N . GLN A 1 90 ? 3.246 -5.782 -3.691 1.00 97.25 90 GLN A N 1
ATOM 693 C CA . GLN A 1 90 ? 4.393 -6.674 -3.460 1.00 97.25 90 GLN A CA 1
ATOM 694 C C . GLN A 1 90 ? 4.897 -7.319 -4.761 1.00 97.25 90 GLN A C 1
ATOM 696 O O . GLN A 1 90 ? 6.107 -7.416 -4.979 1.00 97.25 90 GLN A O 1
ATOM 701 N N . GLN A 1 91 ? 3.986 -7.736 -5.647 1.00 97.94 91 GLN A N 1
ATOM 702 C CA . GLN A 1 91 ? 4.350 -8.268 -6.962 1.00 97.94 91 GLN A CA 1
ATOM 703 C C . GLN A 1 91 ? 5.025 -7.203 -7.836 1.00 97.94 91 GLN A C 1
ATOM 705 O O . GLN A 1 91 ? 6.071 -7.485 -8.421 1.00 97.94 91 GLN A O 1
ATOM 710 N N . GLY A 1 92 ? 4.488 -5.979 -7.867 1.00 97.94 92 GLY A N 1
ATOM 711 C CA . GLY A 1 92 ? 5.101 -4.845 -8.566 1.00 97.94 92 GLY A CA 1
ATOM 712 C C . GLY A 1 92 ? 6.518 -4.544 -8.068 1.00 97.94 92 GLY A C 1
ATOM 713 O O . GLY A 1 92 ? 7.452 -4.456 -8.862 1.00 97.94 92 GLY A O 1
ATOM 714 N N . ILE A 1 93 ? 6.720 -4.507 -6.748 1.00 98.12 93 ILE A N 1
ATOM 715 C CA . ILE A 1 93 ? 8.042 -4.317 -6.126 1.00 98.12 93 ILE A CA 1
ATOM 716 C C . ILE A 1 93 ? 9.030 -5.392 -6.573 1.00 98.12 93 ILE A C 1
ATOM 718 O O . ILE A 1 93 ? 10.154 -5.069 -6.960 1.00 98.12 93 ILE A O 1
ATOM 722 N N . ARG A 1 94 ? 8.617 -6.665 -6.561 1.00 98.06 94 ARG A N 1
ATOM 723 C CA . ARG A 1 94 ? 9.456 -7.774 -7.032 1.00 98.06 94 ARG A CA 1
ATOM 724 C C . ARG A 1 94 ? 9.890 -7.565 -8.485 1.00 98.06 94 ARG A C 1
ATOM 726 O O . ARG A 1 94 ? 11.052 -7.815 -8.807 1.00 98.06 94 ARG A O 1
ATOM 733 N N . LEU A 1 95 ? 8.977 -7.116 -9.348 1.00 98.00 95 LEU A N 1
ATOM 734 C CA . LEU A 1 95 ? 9.272 -6.835 -10.754 1.00 98.00 95 LEU A CA 1
ATOM 735 C C . LEU A 1 95 ? 10.236 -5.657 -10.924 1.00 98.00 95 LEU A C 1
ATOM 737 O O . LEU A 1 95 ? 11.090 -5.728 -11.798 1.00 98.00 95 LEU A O 1
ATOM 741 N N . CYS A 1 96 ? 10.170 -4.629 -10.073 1.00 97.75 96 CYS A N 1
ATOM 742 C CA . CYS A 1 96 ? 11.139 -3.528 -10.079 1.00 97.75 96 CYS A CA 1
ATOM 743 C C . CYS A 1 96 ? 12.526 -3.953 -9.574 1.00 97.75 96 CYS A C 1
ATOM 745 O O . CYS A 1 96 ? 13.546 -3.530 -10.113 1.00 97.75 96 CYS A O 1
ATOM 747 N N . MET A 1 97 ? 12.584 -4.766 -8.516 1.00 95.88 97 MET A N 1
ATOM 748 C CA . MET A 1 97 ? 13.846 -5.142 -7.869 1.00 95.88 97 MET A CA 1
ATOM 749 C C . MET A 1 97 ? 14.727 -6.030 -8.752 1.00 95.88 97 MET A C 1
ATOM 751 O O . MET A 1 97 ? 15.947 -5.899 -8.711 1.00 95.88 97 MET A O 1
ATOM 755 N N . LEU A 1 98 ? 14.130 -6.903 -9.568 1.00 94.75 98 LEU A N 1
ATOM 756 C CA . LEU A 1 98 ? 14.866 -7.795 -10.468 1.00 94.75 98 LEU A CA 1
ATOM 757 C C . LEU A 1 98 ? 15.814 -7.043 -11.438 1.00 94.75 98 LEU A C 1
ATOM 759 O O . LEU A 1 98 ? 17.016 -7.310 -11.406 1.00 94.75 98 LEU A O 1
ATOM 763 N N . PRO A 1 99 ? 15.351 -6.091 -12.273 1.00 93.81 99 PRO A N 1
ATOM 764 C CA . PRO A 1 99 ? 16.224 -5.336 -13.170 1.00 93.81 99 PRO A CA 1
ATOM 765 C C . PRO A 1 99 ? 17.198 -4.416 -12.422 1.00 93.81 99 PRO A C 1
ATOM 767 O O . PRO A 1 99 ? 18.348 -4.303 -12.840 1.00 93.81 99 PRO A O 1
ATOM 770 N N . LEU A 1 100 ? 16.792 -3.803 -11.303 1.00 93.69 100 LEU A N 1
ATOM 771 C CA . LEU A 1 100 ? 17.677 -2.953 -10.489 1.00 93.69 100 LEU A CA 1
ATOM 772 C C . LEU A 1 100 ? 18.845 -3.740 -9.870 1.00 93.69 100 LEU A C 1
ATOM 774 O O . LEU A 1 100 ? 19.975 -3.251 -9.813 1.00 93.69 100 LEU A O 1
ATOM 778 N N . GLY A 1 101 ? 18.588 -4.973 -9.429 1.00 91.25 101 GLY A N 1
ATOM 779 C CA . GLY A 1 101 ? 19.622 -5.892 -8.950 1.00 91.25 101 GLY A CA 1
ATOM 780 C C . GLY A 1 101 ? 20.583 -6.333 -10.058 1.00 91.25 101 GLY A C 1
ATOM 781 O O . GLY A 1 101 ? 21.782 -6.481 -9.829 1.00 91.25 101 GLY A O 1
ATOM 782 N N . ASN A 1 102 ? 20.075 -6.498 -11.281 1.00 89.38 102 ASN A N 1
ATOM 783 C CA . ASN A 1 102 ? 20.895 -6.893 -12.426 1.00 89.38 102 ASN A CA 1
ATOM 784 C C . ASN A 1 102 ? 21.826 -5.768 -12.903 1.00 89.38 102 ASN A C 1
ATOM 786 O O . ASN A 1 102 ? 22.962 -6.048 -13.281 1.00 89.38 102 ASN A O 1
ATOM 790 N N . THR A 1 103 ? 21.379 -4.508 -12.885 1.00 82.38 103 THR A N 1
ATOM 791 C CA . THR A 1 103 ? 22.226 -3.367 -13.277 1.00 82.38 103 THR A CA 1
ATOM 792 C C . THR A 1 103 ? 23.299 -3.065 -12.237 1.00 82.38 103 THR A C 1
ATOM 794 O O . THR A 1 103 ? 24.445 -2.835 -12.606 1.00 82.38 103 THR A O 1
ATOM 797 N N . THR A 1 104 ? 22.978 -3.140 -10.943 1.00 74.62 104 THR A N 1
ATOM 798 C CA . THR A 1 104 ? 23.972 -2.955 -9.868 1.00 74.62 104 THR A CA 1
ATOM 799 C C . THR A 1 104 ? 25.109 -3.974 -9.940 1.00 74.62 104 THR A C 1
ATOM 801 O O . THR A 1 104 ? 26.260 -3.606 -9.729 1.00 74.62 104 THR A O 1
ATOM 804 N N . TRP A 1 105 ? 24.829 -5.223 -10.319 1.00 61.25 105 TRP A N 1
ATOM 805 C CA . TRP A 1 105 ? 25.869 -6.238 -10.533 1.00 61.25 105 TRP A CA 1
ATOM 806 C C . TRP A 1 105 ? 26.811 -5.934 -11.708 1.00 61.25 105 TRP A C 1
ATOM 808 O O . TRP A 1 105 ? 27.973 -6.337 -11.673 1.00 61.25 105 TRP A O 1
ATOM 818 N N . GLN A 1 106 ? 26.336 -5.247 -12.751 1.00 60.84 106 GLN A N 1
ATOM 819 C CA . GLN A 1 106 ? 27.155 -4.903 -13.920 1.00 60.84 106 GLN A CA 1
ATOM 820 C C . GLN A 1 106 ? 28.135 -3.763 -13.630 1.00 60.84 106 GLN A C 1
ATOM 822 O O . GLN A 1 106 ? 29.224 -3.755 -14.189 1.00 60.84 106 GLN A O 1
ATOM 827 N N . THR A 1 107 ? 27.782 -2.838 -12.736 1.00 58.09 107 THR A N 1
ATOM 828 C CA . THR A 1 107 ? 28.628 -1.688 -12.372 1.00 58.09 107 THR A CA 1
ATOM 829 C C . THR A 1 107 ? 29.740 -2.030 -11.370 1.00 58.09 107 THR A C 1
ATOM 831 O O . THR A 1 107 ? 30.581 -1.185 -11.085 1.00 58.09 107 THR A O 1
ATOM 834 N N . VAL A 1 108 ? 29.731 -3.238 -10.795 1.00 57.97 108 VAL A N 1
ATOM 835 C CA . VAL A 1 108 ? 30.696 -3.701 -9.772 1.00 57.97 108 VAL A CA 1
ATOM 836 C C . VAL A 1 108 ? 31.762 -4.643 -10.371 1.00 57.97 108 VAL A C 1
ATOM 838 O O . VAL A 1 108 ? 32.577 -5.211 -9.648 1.00 57.97 108 VAL A O 1
ATOM 841 N N . LYS A 1 109 ? 31.783 -4.801 -11.699 1.00 47.09 109 LYS A N 1
ATOM 842 C CA . LYS A 1 109 ? 32.871 -5.447 -12.448 1.00 47.09 109 LYS A CA 1
ATOM 843 C C . LYS A 1 109 ? 33.740 -4.401 -13.128 1.00 47.09 109 LYS A C 1
ATOM 845 O O . LYS A 1 109 ? 34.960 -4.656 -13.202 1.00 47.09 109 LYS A O 1
#

InterPro domains:
  IPR019734 Tetratricopeptide repeat [PS50005] (45-78)

pLDDT: mean 91.45, std 8.78, range [47.09, 98.56]

Foldseek 3Di:
DAAPVFPVQRDADDDDPPDPDQWDQDPRPRDIGGCVVLVVLVVVLVVLQVVLVVCLVVVVLVSSLVSLVVSLVSCVRRHDDDDDVNVVSVVSNVSSVVVVVVVVVVVVD

Radius of gyration: 17.51 Å; chains: 1; bounding box: 57×19×43 Å